Protein AF-A0A8W8I5Q2-F1 (afdb_monomer)

Foldseek 3Di:
DDPDPQVLVVQLLVQLLVQQCVQLVDHSVLSCCLLPNPDHDPVSLVSLLVRLVSSLVSLVVSLVVSCPDPSCVDPVSNVVSVVSSVVRNVSSCVSRPDDPDPPPPDD

Solvent-accessible surface area (backbone atoms only — not comparable to full-atom values): 6280 Å² total; per-residue (Å²): 136,85,76,76,74,55,65,33,56,52,54,43,52,54,50,50,32,49,52,50,17,71,75,59,72,45,56,52,63,63,45,42,35,61,77,73,45,88,77,66,56,69,69,59,52,52,50,46,46,77,40,44,72,61,50,50,50,46,50,53,50,49,52,56,55,45,55,70,34,82,71,20,75,45,75,66,40,41,50,52,49,54,53,51,50,52,53,49,49,51,49,53,47,60,75,52,46,93,75,68,70,80,80,76,82,85,127

Mean predicted aligned error: 8.49 Å

Organism: Magallana gigas (NCBI:txid29159)

Structure (mmCIF, N/CA/C/O backbone):
data_AF-A0A8W8I5Q2-F1
#
_entry.id   AF-A0A8W8I5Q2-F1
#
loop_
_atom_site.group_PDB
_atom_site.id
_atom_site.type_symbol
_atom_site.label_atom_id
_atom_site.label_alt_id
_atom_site.label_comp_id
_atom_site.label_asym_id
_atom_site.label_entity_id
_atom_site.label_seq_id
_atom_site.pdbx_PDB_ins_code
_atom_site.Cartn_x
_atom_site.Cartn_y
_atom_site.Cartn_z
_atom_site.occupancy
_atom_site.B_iso_or_equiv
_atom_site.auth_seq_id
_atom_site.auth_comp_id
_atom_site.auth_asym_id
_atom_site.auth_atom_id
_atom_site.pdbx_PDB_model_num
ATOM 1 N N . ASN A 1 1 ? 28.067 8.026 0.082 1.00 36.16 1 ASN A N 1
ATOM 2 C CA . ASN A 1 1 ? 27.641 6.808 -0.637 1.00 36.16 1 ASN A CA 1
ATOM 3 C C . ASN A 1 1 ? 26.166 6.917 -0.959 1.00 36.16 1 ASN A C 1
ATOM 5 O O . ASN A 1 1 ? 25.347 6.554 -0.129 1.00 36.16 1 ASN A O 1
ATOM 9 N N . GLY A 1 2 ? 25.834 7.513 -2.106 1.00 43.19 2 GLY A N 1
ATOM 10 C CA . GLY A 1 2 ? 24.449 7.615 -2.562 1.00 43.19 2 GLY A CA 1
ATOM 11 C C . GLY A 1 2 ? 24.014 6.270 -3.124 1.00 43.19 2 GLY A C 1
ATOM 12 O O . GLY A 1 2 ? 24.386 5.936 -4.244 1.00 43.19 2 GLY A O 1
ATOM 13 N N . GLN A 1 3 ? 23.291 5.475 -2.337 1.00 51.84 3 GLN A N 1
ATOM 14 C CA . GLN A 1 3 ? 22.527 4.375 -2.912 1.00 51.84 3 GLN A CA 1
ATOM 15 C C . GLN A 1 3 ? 21.402 5.014 -3.722 1.00 51.84 3 GLN A C 1
ATOM 17 O O . GLN A 1 3 ? 20.538 5.682 -3.163 1.00 51.84 3 GLN A O 1
ATOM 22 N N . GLN A 1 4 ? 21.483 4.884 -5.044 1.00 57.50 4 GLN A N 1
ATOM 23 C CA . GLN A 1 4 ? 20.415 5.293 -5.942 1.00 57.50 4 GLN A CA 1
ATOM 24 C C . GLN A 1 4 ? 19.180 4.460 -5.585 1.00 57.50 4 GLN A C 1
ATOM 26 O O . GLN A 1 4 ? 19.237 3.229 -5.608 1.00 57.50 4 GLN A O 1
ATOM 31 N N . GLU A 1 5 ? 18.112 5.135 -5.162 1.00 66.81 5 GLU A N 1
ATOM 32 C CA . GLU A 1 5 ? 16.853 4.487 -4.807 1.00 66.81 5 GLU A CA 1
ATOM 33 C C . GLU A 1 5 ? 16.317 3.746 -6.039 1.00 66.81 5 GLU A C 1
ATOM 35 O O . GLU A 1 5 ? 16.375 4.256 -7.161 1.00 66.81 5 GLU A O 1
ATOM 40 N N . ASP A 1 6 ? 15.874 2.506 -5.841 1.00 81.50 6 ASP A N 1
ATOM 41 C CA . ASP A 1 6 ? 15.353 1.665 -6.914 1.00 81.50 6 ASP A CA 1
ATOM 42 C C . ASP A 1 6 ? 14.110 2.356 -7.518 1.00 81.50 6 ASP A C 1
ATOM 44 O O . ASP A 1 6 ? 13.142 2.601 -6.795 1.00 81.50 6 ASP A O 1
ATOM 48 N N . PRO A 1 7 ? 14.107 2.711 -8.816 1.00 82.81 7 PRO A N 1
ATOM 49 C CA . PRO A 1 7 ? 13.024 3.496 -9.408 1.00 82.81 7 PRO A CA 1
ATOM 50 C C . PRO A 1 7 ? 11.688 2.742 -9.413 1.00 82.81 7 PRO A C 1
ATOM 52 O O . PRO A 1 7 ? 10.627 3.365 -9.378 1.00 82.81 7 PRO A O 1
ATOM 55 N N . CYS A 1 8 ? 11.730 1.406 -9.423 1.00 85.31 8 CYS A N 1
ATOM 56 C CA . CYS A 1 8 ? 10.553 0.556 -9.309 1.00 85.31 8 CYS A CA 1
ATOM 57 C C . CYS A 1 8 ? 9.972 0.623 -7.888 1.00 85.31 8 CYS A C 1
ATOM 59 O O . CYS A 1 8 ? 8.759 0.739 -7.706 1.00 85.31 8 CYS A O 1
ATOM 61 N N . LEU A 1 9 ? 10.851 0.627 -6.880 1.00 84.00 9 LEU A N 1
ATOM 62 C CA . LEU A 1 9 ? 10.469 0.801 -5.482 1.00 84.00 9 LEU A CA 1
ATOM 63 C C . LEU A 1 9 ? 9.863 2.183 -5.228 1.00 84.00 9 LEU A C 1
ATOM 65 O O . LEU A 1 9 ? 8.795 2.258 -4.632 1.00 84.00 9 LEU A O 1
ATOM 69 N N . SER A 1 10 ? 10.517 3.238 -5.715 1.00 85.19 10 SER A N 1
ATOM 70 C CA . SER A 1 10 ? 10.087 4.627 -5.527 1.00 85.19 10 SER A CA 1
ATOM 71 C C . SER A 1 10 ? 8.685 4.860 -6.108 1.00 85.19 10 SER A C 1
ATOM 73 O O . SER A 1 10 ? 7.786 5.349 -5.421 1.00 85.19 10 SER A O 1
ATOM 75 N N . LEU A 1 11 ? 8.445 4.372 -7.335 1.00 86.19 11 LEU A N 1
ATOM 76 C CA . LEU A 1 11 ? 7.129 4.429 -7.980 1.00 86.19 11 LEU A CA 1
ATOM 77 C C . LEU A 1 11 ? 6.051 3.702 -7.161 1.00 86.19 11 LEU A C 1
ATOM 79 O O . LEU A 1 11 ? 4.951 4.228 -6.979 1.00 86.19 11 LEU A O 1
ATOM 83 N N . TYR A 1 12 ? 6.366 2.506 -6.657 1.00 87.56 12 TYR A N 1
ATOM 84 C CA . TYR A 1 12 ? 5.438 1.743 -5.827 1.00 87.56 12 TYR A CA 1
ATOM 85 C C . TYR A 1 12 ? 5.130 2.472 -4.514 1.00 87.56 12 TYR A C 1
ATOM 87 O O . TYR A 1 12 ? 3.964 2.629 -4.159 1.00 87.56 12 TYR A O 1
ATOM 95 N N . THR A 1 13 ? 6.149 2.954 -3.795 1.00 85.25 13 THR A N 1
ATOM 96 C CA . THR A 1 13 ? 5.969 3.617 -2.495 1.00 85.25 13 THR A CA 1
ATOM 97 C C . THR A 1 13 ? 5.196 4.924 -2.603 1.00 85.25 13 THR A C 1
ATOM 99 O O . THR A 1 13 ? 4.333 5.184 -1.762 1.00 85.25 13 THR A O 1
ATOM 102 N N . ASP A 1 14 ? 5.440 5.715 -3.646 1.00 86.56 14 ASP A N 1
ATOM 103 C CA . ASP A 1 14 ? 4.719 6.967 -3.882 1.00 86.56 14 ASP A CA 1
ATOM 104 C C . ASP A 1 14 ? 3.250 6.711 -4.225 1.00 86.56 14 ASP A C 1
ATOM 106 O O . ASP A 1 14 ? 2.348 7.346 -3.668 1.00 86.56 14 ASP A O 1
ATOM 110 N N . GLY A 1 15 ? 2.994 5.731 -5.096 1.00 88.44 15 GLY A N 1
ATOM 111 C CA . GLY A 1 15 ? 1.637 5.324 -5.442 1.00 88.44 15 GLY A CA 1
ATOM 112 C C . GLY A 1 15 ? 0.868 4.776 -4.239 1.00 88.44 15 GLY A C 1
ATOM 113 O O . GLY A 1 15 ? -0.275 5.171 -4.008 1.00 88.44 15 GLY A O 1
ATOM 114 N N . MET A 1 16 ? 1.515 3.950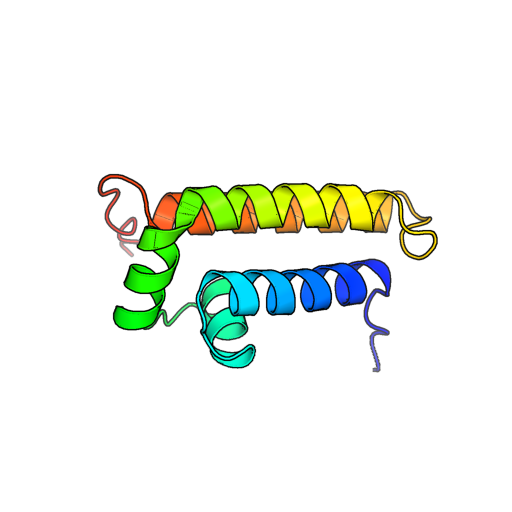 -3.411 1.00 87.56 16 MET A N 1
ATOM 115 C CA . MET A 1 16 ? 0.943 3.431 -2.166 1.00 87.56 16 MET A CA 1
ATOM 116 C C . MET A 1 16 ? 0.589 4.545 -1.184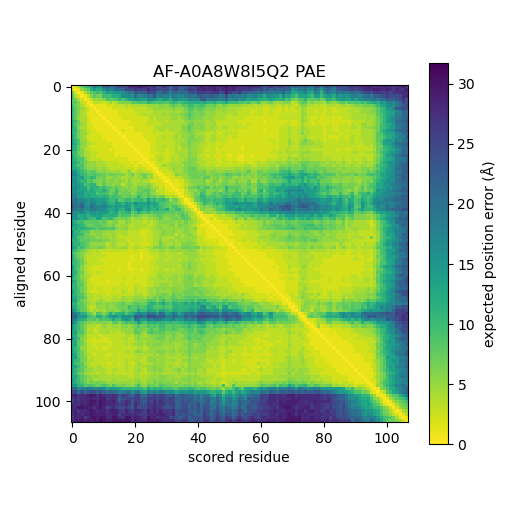 1.00 87.56 16 MET A C 1
ATOM 118 O O . MET A 1 16 ? -0.522 4.566 -0.653 1.00 87.56 16 MET A O 1
ATOM 122 N N . ARG A 1 17 ? 1.506 5.495 -0.972 1.00 86.31 17 ARG A N 1
ATOM 123 C CA . ARG A 1 17 ? 1.295 6.643 -0.086 1.00 86.31 17 ARG A CA 1
ATOM 124 C C . ARG A 1 17 ? 0.076 7.456 -0.522 1.00 86.31 17 ARG A C 1
ATOM 126 O O . ARG A 1 17 ? -0.775 7.781 0.306 1.00 86.31 17 ARG A O 1
ATOM 133 N N . LYS A 1 18 ? -0.027 7.752 -1.820 1.00 88.31 18 LYS A N 1
ATOM 134 C CA . LYS A 1 18 ? -1.165 8.479 -2.389 1.00 88.31 18 LYS A CA 1
ATOM 135 C C . LYS A 1 18 ? -2.468 7.698 -2.225 1.00 88.31 18 LYS A C 1
ATOM 137 O O . LYS A 1 18 ? -3.434 8.227 -1.693 1.00 88.31 18 LYS A O 1
ATOM 142 N N . CYS A 1 19 ? -2.473 6.430 -2.616 1.00 90.44 19 CYS A N 1
ATOM 143 C CA . CYS A 1 19 ? -3.665 5.594 -2.586 1.00 90.44 19 CYS A CA 1
ATOM 144 C C . CYS A 1 19 ? -4.216 5.401 -1.158 1.00 90.44 19 CYS A C 1
ATOM 146 O O . CYS A 1 19 ? -5.421 5.504 -0.927 1.00 90.44 19 CYS A O 1
ATOM 148 N N . PHE A 1 20 ? -3.342 5.215 -0.164 1.00 87.75 20 PHE A N 1
ATOM 149 C CA . PHE A 1 20 ? -3.739 5.159 1.246 1.00 87.75 20 PHE A CA 1
ATOM 150 C C . PHE A 1 20 ? -4.273 6.500 1.752 1.00 87.75 20 PHE A C 1
ATOM 152 O O . PHE A 1 20 ? -5.278 6.524 2.465 1.00 87.75 20 PHE A O 1
ATOM 159 N N . SER A 1 21 ? -3.622 7.606 1.385 1.00 89.25 21 SER A N 1
ATOM 160 C CA . SER A 1 21 ? -4.063 8.957 1.744 1.00 89.25 21 SER A CA 1
ATOM 161 C C . SER A 1 21 ? -5.463 9.238 1.190 1.00 89.25 21 SER A C 1
ATOM 163 O O . SER A 1 21 ? -6.344 9.644 1.945 1.00 89.25 21 SER A O 1
ATOM 165 N N . ASP A 1 22 ? -5.717 8.886 -0.072 1.00 91.12 22 ASP A N 1
ATOM 166 C CA . ASP A 1 22 ? -7.016 9.061 -0.730 1.00 91.12 22 ASP A CA 1
ATOM 167 C C . ASP A 1 22 ? -8.131 8.237 -0.051 1.00 91.12 22 ASP A C 1
ATOM 169 O O . ASP A 1 22 ? -9.259 8.707 0.108 1.00 91.12 22 ASP A O 1
ATOM 173 N N . ILE A 1 23 ? -7.830 7.009 0.389 1.00 90.44 23 ILE A N 1
ATOM 174 C CA . ILE A 1 23 ? -8.814 6.113 1.024 1.00 90.44 23 ILE A CA 1
ATOM 175 C C . ILE A 1 23 ? -9.113 6.509 2.473 1.00 90.44 23 ILE A C 1
ATOM 177 O O . ILE A 1 23 ? -10.261 6.418 2.923 1.00 90.44 23 ILE A O 1
ATOM 181 N N . THR A 1 24 ? -8.081 6.897 3.220 1.00 86.56 24 THR A N 1
ATOM 182 C CA . THR A 1 24 ? -8.176 7.171 4.661 1.00 86.56 24 THR A CA 1
ATOM 183 C C . THR A 1 24 ? -8.471 8.636 4.975 1.00 86.56 24 THR A C 1
ATOM 185 O O . THR A 1 24 ? -8.943 8.932 6.070 1.00 86.56 24 THR A O 1
ATOM 188 N N . GLY A 1 25 ? -8.207 9.549 4.035 1.00 87.69 25 GLY A N 1
ATOM 189 C CA . GLY A 1 25 ? -8.230 10.996 4.258 1.00 87.69 25 GLY A CA 1
ATOM 190 C C . GLY A 1 25 ? -7.066 11.500 5.115 1.00 87.69 25 GLY A C 1
ATOM 191 O O . GLY A 1 25 ? -7.082 12.652 5.545 1.00 87.69 25 GLY A O 1
ATOM 192 N N . LEU A 1 26 ? -6.083 10.643 5.405 1.00 84.56 26 LEU A N 1
ATOM 193 C CA . LEU A 1 26 ? -4.937 10.985 6.235 1.00 84.56 26 LEU A CA 1
ATOM 194 C C . LEU A 1 26 ? -3.837 11.656 5.407 1.00 84.56 26 LEU A C 1
ATOM 196 O O . LEU A 1 26 ? -3.664 11.320 4.231 1.00 84.56 26 LEU A O 1
ATOM 200 N N . PRO A 1 27 ? -3.047 12.557 6.012 1.00 82.88 27 PRO A N 1
ATOM 201 C CA . PRO A 1 27 ? -1.824 13.059 5.414 1.00 82.88 27 PRO A CA 1
ATOM 202 C C . PRO A 1 27 ? -0.905 11.924 4.966 1.00 82.88 27 PRO A C 1
ATOM 204 O O . PRO A 1 27 ? -0.797 10.870 5.591 1.00 82.88 27 PRO A O 1
ATOM 207 N N . SER A 1 28 ? -0.190 12.182 3.880 1.00 76.69 28 SER A N 1
ATOM 208 C CA . SER A 1 28 ? 0.732 11.227 3.272 1.00 76.69 28 SER A CA 1
ATOM 209 C C . SER A 1 28 ? 1.866 10.787 4.223 1.00 76.69 28 SER A C 1
ATOM 211 O O . SER A 1 28 ? 2.390 9.681 4.090 1.00 76.69 28 SER A O 1
ATOM 213 N N . ASP A 1 29 ? 2.222 11.635 5.194 1.00 72.62 29 ASP A N 1
ATOM 214 C CA . ASP A 1 29 ? 3.229 11.345 6.219 1.00 72.62 29 ASP A CA 1
ATOM 215 C C . ASP A 1 29 ? 2.676 10.436 7.326 1.00 72.62 29 ASP A C 1
ATOM 217 O O . ASP A 1 29 ? 3.322 9.452 7.665 1.00 72.62 29 ASP A O 1
ATOM 221 N N . ASP A 1 30 ? 1.434 10.636 7.774 1.00 70.94 30 ASP A N 1
ATOM 222 C CA . ASP A 1 30 ? 0.778 9.733 8.736 1.00 70.94 30 ASP A CA 1
ATOM 223 C C . ASP A 1 30 ? 0.598 8.321 8.151 1.00 70.94 30 ASP A C 1
ATOM 225 O O . ASP A 1 30 ? 0.715 7.308 8.842 1.00 70.94 30 ASP A O 1
ATOM 229 N N . VAL A 1 31 ? 0.330 8.239 6.845 1.00 71.25 31 VAL A N 1
ATOM 230 C CA . VAL A 1 31 ? 0.300 6.972 6.105 1.00 71.25 31 VAL A CA 1
ATOM 231 C C . VAL A 1 31 ? 1.680 6.321 6.092 1.00 71.25 31 VAL A C 1
ATOM 233 O O . VAL A 1 31 ? 1.787 5.116 6.317 1.00 71.25 31 VAL A O 1
ATOM 236 N N . LYS A 1 32 ? 2.739 7.101 5.843 1.00 69.50 32 LYS A N 1
ATOM 237 C CA . LYS A 1 32 ? 4.117 6.606 5.891 1.00 69.50 32 LYS A CA 1
ATOM 238 C C . LYS A 1 32 ? 4.423 6.032 7.273 1.00 69.50 32 LYS A C 1
ATOM 240 O O . LYS A 1 32 ? 4.981 4.943 7.327 1.00 69.50 32 LYS A O 1
ATOM 245 N N . ASP A 1 33 ? 4.002 6.688 8.347 1.00 67.94 33 ASP A N 1
ATOM 246 C CA . ASP A 1 33 ? 4.231 6.209 9.711 1.00 67.94 33 ASP A CA 1
ATOM 247 C C . ASP A 1 33 ? 3.487 4.892 9.979 1.00 67.94 33 ASP A C 1
ATOM 249 O O . ASP A 1 33 ? 4.029 3.968 10.577 1.00 67.94 33 ASP A O 1
ATOM 253 N N . VAL A 1 34 ? 2.285 4.697 9.430 1.00 66.19 34 VAL A N 1
ATOM 254 C CA . VAL A 1 34 ? 1.618 3.389 9.556 1.00 66.19 34 VAL A CA 1
ATOM 255 C C . VAL A 1 34 ? 2.282 2.310 8.706 1.00 66.19 34 VAL A C 1
ATOM 257 O O . VAL A 1 34 ? 2.378 1.161 9.142 1.00 66.19 34 VAL A O 1
ATOM 260 N N . LEU A 1 35 ? 2.751 2.639 7.502 1.00 64.75 35 LEU A N 1
ATOM 261 C CA . LEU A 1 35 ? 3.413 1.677 6.618 1.00 64.75 35 LEU A CA 1
ATOM 262 C C . LEU A 1 35 ? 4.813 1.306 7.136 1.00 64.75 35 LEU A C 1
ATOM 264 O O . LEU A 1 35 ? 5.187 0.135 7.080 1.00 64.75 35 LEU A O 1
ATOM 268 N N . MET A 1 36 ? 5.546 2.268 7.698 1.00 63.50 36 MET A N 1
ATOM 269 C CA . MET A 1 36 ? 6.995 2.191 7.915 1.00 63.50 36 MET A CA 1
ATOM 270 C C . MET A 1 36 ? 7.439 2.340 9.376 1.00 63.50 36 MET A C 1
ATOM 272 O O . MET A 1 36 ? 8.579 1.993 9.664 1.00 63.50 36 MET A O 1
ATOM 276 N N . ASP A 1 37 ? 6.585 2.813 10.287 1.00 63.34 37 ASP A N 1
ATOM 277 C CA . ASP A 1 37 ? 6.927 2.991 11.704 1.00 63.34 37 ASP A CA 1
ATOM 278 C C . ASP A 1 37 ? 6.370 1.849 12.580 1.00 63.34 37 ASP A C 1
ATOM 280 O O . ASP A 1 37 ? 5.402 1.149 12.230 1.00 63.34 37 ASP A O 1
ATOM 284 N N . GLU A 1 38 ? 7.038 1.647 13.715 1.00 54.59 38 GLU A N 1
ATOM 285 C CA . GLU A 1 38 ? 6.669 0.720 14.787 1.00 54.59 38 GLU A CA 1
ATOM 286 C C . GLU A 1 38 ? 5.767 1.407 15.828 1.00 54.59 38 GLU A C 1
ATOM 288 O O . GLU A 1 38 ? 4.987 0.734 16.505 1.00 54.59 38 GLU A O 1
ATOM 293 N N . GLN A 1 39 ? 5.800 2.743 15.932 1.00 53.47 39 GLN A N 1
ATOM 294 C CA . GLN A 1 39 ? 4.880 3.507 16.774 1.00 53.47 39 GLN A CA 1
ATOM 295 C C . GLN A 1 39 ? 3.628 3.914 16.000 1.00 53.47 39 GLN A C 1
ATOM 297 O O . GLN A 1 39 ? 3.570 4.924 15.305 1.00 53.47 39 GLN A O 1
ATOM 302 N N . GLN A 1 40 ? 2.577 3.119 16.159 1.00 66.25 40 GLN A N 1
ATOM 303 C CA . GLN A 1 40 ? 1.315 3.333 15.467 1.00 66.25 40 GLN A CA 1
ATOM 304 C C . GLN A 1 40 ? 0.342 4.141 16.340 1.00 66.25 40 GLN A C 1
ATOM 306 O O . GLN A 1 40 ? -0.036 3.723 17.435 1.00 66.25 40 GLN A O 1
ATOM 311 N N . ASN A 1 41 ? -0.110 5.298 15.848 1.00 69.75 41 ASN A N 1
ATOM 312 C CA . ASN A 1 41 ? -1.154 6.085 16.505 1.00 69.75 41 ASN A CA 1
ATOM 313 C C . ASN A 1 41 ? -2.505 5.343 16.436 1.00 69.75 41 ASN A C 1
ATOM 315 O O . ASN A 1 41 ? -3.023 5.071 15.352 1.00 69.75 41 ASN A O 1
ATOM 319 N N . ALA A 1 42 ? -3.105 5.054 17.596 1.00 68.69 42 ALA A N 1
ATOM 320 C CA . ALA A 1 42 ? -4.364 4.310 17.710 1.00 68.69 42 ALA A CA 1
ATOM 321 C C . ALA A 1 42 ? -5.528 4.928 16.907 1.00 68.69 42 ALA A C 1
ATOM 323 O O . ALA A 1 42 ? -6.379 4.200 16.390 1.00 68.69 42 ALA A O 1
ATOM 324 N N . GLY A 1 43 ? -5.565 6.259 16.768 1.00 70.06 43 GLY A N 1
ATOM 325 C CA . GLY A 1 43 ? -6.559 6.941 15.933 1.00 70.06 43 GLY A CA 1
ATOM 326 C C . GLY A 1 43 ? -6.383 6.620 14.447 1.00 70.06 43 GLY A C 1
ATOM 327 O O . GLY A 1 43 ? -7.352 6.322 13.751 1.00 70.06 43 GLY A O 1
ATOM 328 N N . THR A 1 44 ? -5.136 6.599 13.986 1.00 76.56 44 THR A N 1
ATOM 329 C CA . THR A 1 44 ? -4.754 6.288 12.606 1.00 76.56 44 THR A CA 1
ATOM 330 C C . THR A 1 44 ? -5.054 4.828 12.258 1.00 76.56 44 THR A C 1
ATOM 332 O O . THR A 1 44 ? -5.646 4.557 11.212 1.00 76.56 44 THR A O 1
ATOM 335 N N . ILE A 1 45 ? -4.756 3.895 13.174 1.00 77.00 45 ILE A N 1
ATOM 336 C CA . ILE A 1 45 ? -5.090 2.466 13.027 1.00 77.00 45 ILE A CA 1
ATOM 337 C C . ILE A 1 45 ? -6.601 2.282 12.856 1.00 77.00 45 ILE A C 1
ATOM 339 O O . ILE A 1 45 ? -7.045 1.608 11.930 1.00 77.00 45 ILE A O 1
ATOM 343 N N . LYS A 1 46 ? -7.416 2.920 13.707 1.00 78.88 46 LYS A N 1
ATOM 344 C CA . LYS A 1 46 ? -8.880 2.799 13.636 1.00 78.88 46 LYS A CA 1
ATOM 345 C C . LYS A 1 46 ? -9.435 3.278 12.291 1.00 78.88 46 LYS A C 1
ATOM 347 O O . LYS A 1 46 ? -10.318 2.630 11.728 1.00 78.88 46 LYS A O 1
ATOM 352 N N . THR A 1 47 ? -8.925 4.394 11.774 1.00 81.50 47 THR A N 1
ATOM 353 C CA . THR A 1 47 ? -9.315 4.915 10.456 1.00 81.50 47 THR A CA 1
ATOM 354 C C . THR A 1 47 ? -8.976 3.920 9.350 1.00 81.50 47 THR A C 1
ATOM 356 O O . THR A 1 47 ? -9.835 3.619 8.521 1.00 81.50 47 THR A O 1
ATOM 359 N N . ILE A 1 48 ? -7.773 3.347 9.382 1.00 80.19 48 ILE A N 1
ATOM 360 C CA . ILE A 1 48 ? -7.314 2.327 8.432 1.00 80.19 48 ILE A CA 1
ATOM 361 C C . ILE A 1 48 ? -8.199 1.084 8.476 1.00 80.19 48 ILE A C 1
ATOM 363 O O . ILE A 1 48 ? -8.698 0.656 7.439 1.00 80.19 48 ILE A O 1
ATOM 367 N N . CYS A 1 49 ? -8.501 0.571 9.666 1.00 82.75 49 CYS A N 1
ATOM 368 C CA . CYS A 1 49 ? -9.317 -0.632 9.811 1.00 82.75 49 CYS A CA 1
ATOM 369 C C . CYS A 1 49 ? -10.781 -0.444 9.435 1.00 82.75 49 CYS A C 1
ATOM 371 O O . CYS A 1 49 ? -11.450 -1.401 9.072 1.00 82.75 49 CYS A O 1
ATOM 373 N N . SER A 1 50 ? -11.282 0.792 9.423 1.00 86.50 50 SER A N 1
ATOM 374 C CA . SER A 1 50 ? -12.603 1.081 8.854 1.00 86.50 50 SER A CA 1
ATOM 375 C C . SER A 1 50 ? -12.650 0.999 7.317 1.00 86.50 50 SER A C 1
ATOM 377 O O . SER A 1 50 ? -13.727 1.134 6.728 1.00 86.50 50 SER A O 1
ATOM 379 N N . LYS A 1 51 ? -11.490 0.845 6.663 1.00 87.25 51 LYS A N 1
ATOM 380 C CA . LYS A 1 51 ? -11.292 0.844 5.205 1.00 87.25 51 LYS A CA 1
ATOM 381 C C . LYS A 1 51 ? -10.399 -0.311 4.729 1.00 87.25 51 LYS A C 1
ATOM 383 O O . LYS A 1 51 ? -9.939 -0.262 3.590 1.00 87.25 51 LYS A O 1
ATOM 388 N N . ASP A 1 52 ? -10.165 -1.319 5.563 1.00 83.56 52 ASP A N 1
ATOM 389 C CA . ASP A 1 52 ? -9.251 -2.442 5.321 1.00 83.56 52 ASP A CA 1
ATOM 390 C C . ASP A 1 52 ? -9.424 -3.074 3.930 1.00 83.56 52 ASP A C 1
ATOM 392 O O . ASP A 1 52 ? -8.464 -3.135 3.165 1.00 83.56 52 ASP A O 1
ATOM 396 N N . ALA A 1 53 ? -10.653 -3.409 3.531 1.00 86.12 53 ALA A N 1
ATOM 397 C CA . ALA A 1 53 ? -10.941 -4.002 2.226 1.00 86.12 53 ALA A CA 1
ATOM 398 C C . ALA A 1 53 ? -10.493 -3.110 1.052 1.00 86.12 53 ALA A C 1
ATOM 400 O O . ALA A 1 53 ? -9.909 -3.594 0.085 1.00 86.12 53 ALA A O 1
ATOM 401 N N . LYS A 1 54 ? -10.708 -1.790 1.156 1.00 89.56 54 LYS A N 1
ATOM 402 C CA . LYS A 1 54 ? -10.287 -0.827 0.123 1.00 89.56 54 LYS A CA 1
ATOM 403 C C . LYS A 1 54 ? -8.773 -0.655 0.094 1.00 89.56 54 LYS A C 1
ATOM 405 O O . LYS A 1 54 ? -8.197 -0.436 -0.965 1.00 89.56 54 LYS A O 1
ATOM 410 N N . LEU A 1 55 ? -8.124 -0.735 1.253 1.00 88.06 55 LEU A N 1
ATOM 411 C CA . LEU A 1 55 ? -6.670 -0.654 1.356 1.00 88.06 55 LEU A CA 1
ATOM 412 C C . LEU A 1 55 ? -5.999 -1.911 0.791 1.00 88.06 55 LEU A C 1
ATOM 414 O O . LEU A 1 55 ? -4.983 -1.794 0.112 1.00 88.06 55 LEU A O 1
ATOM 418 N N . ILE A 1 56 ? -6.582 -3.094 0.994 1.00 87.81 56 ILE A N 1
ATOM 419 C CA . ILE A 1 56 ? -6.114 -4.342 0.375 1.00 87.81 56 ILE A CA 1
ATOM 420 C C . ILE A 1 56 ? -6.267 -4.277 -1.151 1.00 87.81 56 ILE A C 1
ATOM 422 O O . ILE A 1 56 ? -5.309 -4.569 -1.866 1.00 87.81 56 ILE A O 1
ATOM 426 N N . GLU A 1 57 ? -7.418 -3.820 -1.653 1.00 91.00 57 GLU A N 1
ATOM 427 C CA . GLU A 1 57 ? -7.659 -3.609 -3.090 1.00 91.00 57 GLU A CA 1
ATOM 428 C C . GLU A 1 57 ? -6.668 -2.600 -3.698 1.00 91.00 57 GLU A C 1
ATOM 430 O O . GLU A 1 57 ? -6.116 -2.811 -4.780 1.00 91.00 57 GLU A O 1
ATOM 435 N N . CYS A 1 58 ? -6.395 -1.516 -2.973 1.00 91.50 58 CYS A N 1
ATOM 436 C CA . CYS A 1 58 ? -5.388 -0.523 -3.325 1.00 91.50 58 CYS A CA 1
ATOM 437 C C . CYS A 1 58 ? -3.990 -1.140 -3.461 1.00 91.50 58 CYS A C 1
ATOM 439 O O . CYS A 1 58 ? -3.328 -0.930 -4.478 1.00 91.50 58 CYS A O 1
ATOM 441 N N . ILE A 1 59 ? -3.560 -1.933 -2.469 1.00 89.69 59 ILE A N 1
ATOM 442 C CA . ILE A 1 59 ? -2.280 -2.652 -2.508 1.00 89.69 59 ILE A CA 1
ATOM 443 C C . ILE A 1 59 ? -2.219 -3.531 -3.764 1.00 89.69 59 ILE A C 1
ATOM 445 O O . ILE A 1 59 ? -1.263 -3.452 -4.528 1.00 89.69 59 ILE A O 1
ATOM 449 N N . GLU A 1 60 ? -3.253 -4.332 -4.019 1.00 90.19 60 GLU A N 1
ATOM 450 C CA . GLU A 1 60 ? -3.309 -5.235 -5.176 1.00 90.19 60 GLU A CA 1
ATOM 451 C C . GLU A 1 60 ? -3.218 -4.509 -6.513 1.00 90.19 60 GLU A C 1
ATOM 453 O O . GLU A 1 60 ? -2.444 -4.909 -7.388 1.00 90.19 60 GLU A O 1
ATOM 458 N N . THR A 1 61 ? -3.980 -3.427 -6.650 1.00 90.94 61 THR A N 1
ATOM 459 C CA . THR A 1 61 ? -4.019 -2.617 -7.867 1.00 90.94 61 THR A CA 1
ATOM 460 C C . THR A 1 61 ? -2.661 -1.973 -8.122 1.00 90.94 61 THR A C 1
ATOM 462 O O . THR A 1 61 ? -2.108 -2.107 -9.213 1.00 90.94 61 THR A O 1
ATOM 465 N N . MET A 1 62 ? -2.061 -1.359 -7.098 1.00 89.94 62 MET A N 1
ATOM 466 C CA . MET A 1 62 ? -0.755 -0.711 -7.215 1.00 89.94 62 MET A CA 1
ATOM 467 C C . MET A 1 62 ? 0.360 -1.700 -7.547 1.00 89.94 62 MET A C 1
ATOM 469 O O . MET A 1 62 ? 1.223 -1.398 -8.374 1.00 89.94 62 MET A O 1
ATOM 473 N N . THR A 1 63 ? 0.347 -2.890 -6.947 1.00 89.69 63 THR A N 1
ATOM 474 C CA . THR A 1 63 ? 1.295 -3.962 -7.267 1.00 89.69 63 THR A CA 1
ATOM 475 C C . THR A 1 63 ? 1.155 -4.398 -8.717 1.00 89.69 63 THR A C 1
ATOM 477 O O . THR A 1 63 ? 2.156 -4.496 -9.430 1.00 89.69 63 THR A O 1
ATOM 480 N N . ALA A 1 64 ? -0.079 -4.620 -9.178 1.00 88.88 64 ALA A N 1
ATOM 481 C CA . ALA A 1 64 ? -0.348 -5.016 -10.551 1.00 88.88 64 ALA A CA 1
ATOM 482 C C . ALA A 1 64 ? 0.097 -3.938 -11.551 1.00 88.88 64 ALA A C 1
ATOM 484 O O . ALA A 1 64 ? 0.772 -4.262 -12.527 1.00 88.88 64 ALA A O 1
ATOM 485 N N . ASP A 1 65 ? -0.222 -2.671 -11.304 1.00 89.25 65 ASP A N 1
ATOM 486 C CA . ASP A 1 65 ? 0.117 -1.570 -12.209 1.00 89.25 65 ASP A CA 1
ATOM 487 C C . ASP A 1 65 ? 1.617 -1.296 -12.237 1.00 89.25 65 ASP A C 1
ATOM 489 O O . ASP A 1 65 ? 2.212 -1.143 -13.306 1.00 89.25 65 ASP A O 1
ATOM 493 N N . THR A 1 66 ? 2.263 -1.327 -11.072 1.00 85.88 66 THR A N 1
ATOM 494 C CA . THR A 1 66 ? 3.700 -1.077 -10.981 1.00 85.88 66 THR A CA 1
ATOM 495 C C . THR A 1 66 ? 4.498 -2.229 -11.595 1.00 85.88 66 THR A C 1
ATOM 497 O O . THR A 1 66 ? 5.458 -1.983 -12.320 1.00 85.88 66 THR A O 1
ATOM 500 N N . SER A 1 67 ? 4.053 -3.483 -11.428 1.00 83.56 67 SER A N 1
ATOM 501 C CA . SER A 1 67 ? 4.679 -4.650 -12.075 1.00 83.56 67 SER A CA 1
ATOM 502 C C . SER A 1 67 ? 4.639 -4.608 -13.609 1.00 83.56 67 SER A C 1
ATOM 504 O O . SER A 1 67 ? 5.480 -5.225 -14.260 1.00 83.56 67 SER A O 1
ATOM 506 N N . LYS A 1 68 ? 3.690 -3.865 -14.194 1.00 84.88 68 LYS A N 1
ATOM 507 C CA . LYS A 1 68 ? 3.573 -3.646 -15.646 1.00 84.88 68 LYS A CA 1
ATOM 508 C C . LYS A 1 68 ? 4.365 -2.431 -16.130 1.00 84.88 68 LYS A C 1
ATOM 510 O O . LYS A 1 68 ? 4.472 -2.217 -17.337 1.00 84.88 68 LYS A O 1
ATOM 515 N N . SER A 1 69 ? 4.873 -1.609 -15.214 1.00 82.94 69 SER A N 1
ATOM 516 C CA . SER A 1 69 ? 5.562 -0.375 -15.561 1.00 82.94 69 SER A CA 1
ATOM 517 C C . SER A 1 69 ? 6.914 -0.660 -16.204 1.00 82.94 69 SER A C 1
ATOM 519 O O . SER A 1 69 ? 7.683 -1.498 -15.731 1.00 82.94 69 SER A O 1
ATOM 521 N N . SER A 1 70 ? 7.254 0.098 -17.247 1.00 79.12 70 SER A N 1
ATOM 522 C CA . SER A 1 70 ? 8.545 -0.015 -17.935 1.00 79.12 70 SER A CA 1
ATOM 523 C C . SER A 1 70 ? 9.740 0.322 -17.036 1.00 79.12 70 SER A C 1
ATOM 525 O O . SER A 1 70 ? 10.861 -0.058 -17.360 1.00 79.12 70 SER A O 1
ATOM 527 N N . VAL A 1 71 ? 9.518 1.006 -15.903 1.00 77.88 71 VAL A N 1
ATOM 528 C CA . VAL A 1 71 ? 10.565 1.265 -14.896 1.00 77.88 71 VAL A CA 1
ATOM 529 C C . VAL A 1 71 ? 10.879 0.049 -14.017 1.00 77.88 71 VAL A C 1
ATOM 531 O O . VAL A 1 71 ? 11.939 0.003 -13.405 1.00 77.88 71 VAL A O 1
ATOM 534 N N . CYS A 1 72 ? 10.000 -0.956 -13.990 1.00 77.56 72 CYS A N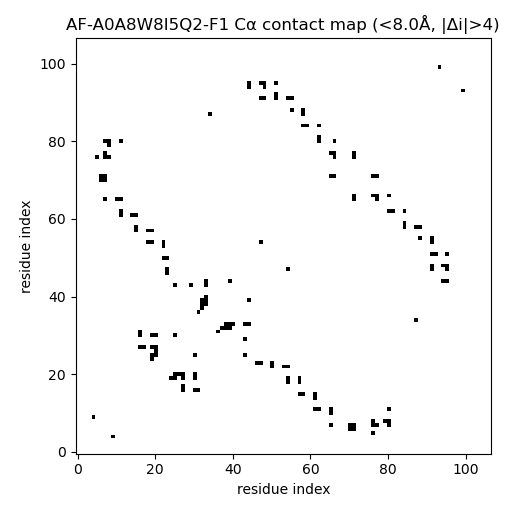 1
ATOM 535 C CA . CYS A 1 72 ? 10.171 -2.212 -13.256 1.00 77.56 72 CYS A CA 1
ATOM 536 C C . CYS A 1 72 ? 10.696 -3.344 -14.149 1.00 77.56 72 CYS A C 1
ATOM 538 O O . CYS A 1 72 ? 10.443 -4.517 -13.886 1.00 77.56 72 CYS A O 1
ATOM 540 N N . GLY A 1 73 ? 11.426 -2.992 -15.215 1.00 61.12 73 GLY A N 1
ATOM 541 C CA . GLY A 1 73 ? 11.867 -3.906 -16.275 1.00 61.12 73 GLY A CA 1
ATOM 542 C C . GLY A 1 73 ? 12.836 -5.020 -15.854 1.00 61.12 73 GLY A C 1
ATOM 543 O O . GLY A 1 73 ? 13.148 -5.882 -16.672 1.00 61.12 73 GLY A O 1
ATOM 544 N N . GLU A 1 74 ? 13.294 -5.049 -14.601 1.00 72.88 74 GLU A N 1
ATOM 545 C CA . GLU A 1 74 ? 14.082 -6.152 -14.046 1.00 72.88 74 GLU A CA 1
ATOM 546 C C . GLU A 1 74 ? 13.204 -7.056 -13.168 1.00 72.88 74 GLU A C 1
ATOM 548 O O . GLU A 1 74 ? 12.470 -6.569 -12.305 1.00 72.88 74 GLU A O 1
ATOM 553 N N . GLN A 1 75 ? 13.346 -8.385 -13.296 1.00 65.19 75 GLN A N 1
ATOM 554 C CA . GLN A 1 75 ? 12.689 -9.358 -12.398 1.00 65.19 75 GLN A CA 1
ATOM 555 C C . GLN A 1 75 ? 12.924 -9.033 -10.910 1.00 65.19 75 GLN A C 1
ATOM 557 O O . GLN A 1 75 ? 12.066 -9.298 -10.070 1.00 65.19 75 GLN A O 1
ATOM 562 N N . ASN A 1 76 ? 14.061 -8.408 -10.592 1.00 75.56 76 ASN A N 1
ATOM 563 C CA . ASN A 1 76 ? 14.415 -7.966 -9.249 1.00 75.56 76 ASN A CA 1
ATOM 564 C C . ASN A 1 76 ? 13.467 -6.876 -8.705 1.00 75.56 76 ASN A C 1
ATOM 566 O O . ASN A 1 76 ? 13.092 -6.922 -7.537 1.00 75.56 76 ASN A O 1
ATOM 570 N N . GLY A 1 77 ? 13.032 -5.927 -9.541 1.00 75.88 77 GLY A N 1
ATOM 571 C CA . GLY A 1 77 ? 12.098 -4.869 -9.141 1.00 75.88 77 GLY A CA 1
ATOM 572 C C . GLY A 1 77 ? 10.709 -5.426 -8.824 1.00 75.88 77 GLY A C 1
ATOM 573 O O . GLY A 1 77 ? 10.156 -5.169 -7.756 1.00 75.88 77 GLY A O 1
ATOM 574 N N . VAL A 1 78 ? 10.189 -6.288 -9.703 1.00 81.50 78 VAL A N 1
ATOM 575 C CA . VAL A 1 78 ? 8.893 -6.962 -9.503 1.00 81.50 78 VAL A CA 1
ATOM 576 C C . VAL A 1 78 ? 8.905 -7.835 -8.242 1.00 81.50 78 VAL A C 1
ATOM 578 O O . VAL A 1 78 ? 7.953 -7.812 -7.462 1.00 81.50 78 VAL A O 1
ATOM 581 N N . MET A 1 79 ? 9.999 -8.565 -7.996 1.00 83.62 79 MET A N 1
ATOM 582 C CA . MET A 1 79 ? 10.149 -9.397 -6.800 1.00 83.62 79 MET A CA 1
ATOM 583 C C . MET A 1 79 ? 10.178 -8.567 -5.509 1.00 83.62 79 MET A C 1
ATOM 585 O O . MET A 1 79 ? 9.510 -8.930 -4.539 1.00 83.62 79 MET A O 1
ATOM 589 N N . LYS A 1 80 ? 10.888 -7.430 -5.491 1.00 83.31 80 LYS A N 1
ATOM 590 C CA . LYS A 1 80 ? 10.893 -6.507 -4.342 1.00 83.31 80 LYS A CA 1
ATOM 591 C C . LYS A 1 80 ? 9.501 -5.958 -4.049 1.00 83.31 80 LYS A C 1
ATOM 593 O O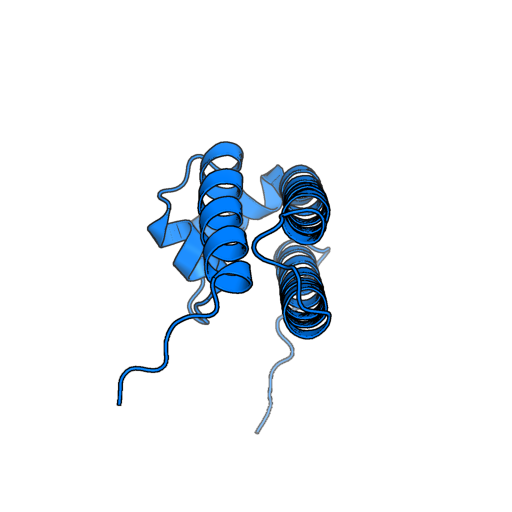 . LYS A 1 80 ? 9.081 -5.959 -2.892 1.00 83.31 80 LYS A O 1
ATOM 598 N N . ILE A 1 81 ? 8.762 -5.544 -5.080 1.00 85.88 81 ILE A N 1
ATOM 599 C CA . ILE A 1 81 ? 7.383 -5.074 -4.912 1.00 85.88 81 ILE A CA 1
ATOM 600 C C . ILE A 1 81 ? 6.514 -6.178 -4.323 1.00 85.88 81 ILE A C 1
ATOM 602 O O . ILE A 1 81 ? 5.785 -5.917 -3.371 1.00 85.88 81 ILE A O 1
ATOM 606 N N . ALA A 1 82 ? 6.602 -7.409 -4.832 1.00 84.81 82 ALA A N 1
ATOM 607 C CA . ALA A 1 82 ? 5.819 -8.529 -4.314 1.00 84.81 82 ALA A CA 1
ATOM 608 C C . ALA A 1 82 ? 6.092 -8.795 -2.820 1.00 84.81 82 ALA A C 1
ATOM 610 O O . ALA A 1 82 ? 5.154 -9.043 -2.057 1.00 84.81 82 ALA A O 1
ATOM 611 N N . MET A 1 83 ? 7.350 -8.681 -2.376 1.00 84.12 83 MET A N 1
ATOM 612 C CA . MET A 1 83 ? 7.703 -8.795 -0.955 1.00 84.12 83 MET A CA 1
ATOM 613 C C . MET A 1 83 ? 7.068 -7.682 -0.118 1.00 84.12 83 MET A C 1
ATOM 615 O O . MET A 1 83 ? 6.426 -7.969 0.890 1.00 84.12 83 MET A O 1
ATOM 619 N N . ILE A 1 84 ? 7.179 -6.423 -0.551 1.00 83.81 84 ILE A N 1
ATOM 620 C CA . ILE A 1 84 ? 6.603 -5.283 0.181 1.00 83.81 84 ILE A CA 1
ATOM 621 C C . ILE A 1 84 ? 5.080 -5.383 0.215 1.00 83.81 84 ILE A C 1
ATOM 623 O O . ILE A 1 84 ? 4.477 -5.216 1.267 1.00 83.81 84 ILE A O 1
ATOM 627 N N . THR A 1 85 ? 4.461 -5.715 -0.917 1.00 85.56 85 THR A N 1
ATOM 628 C CA . THR A 1 85 ? 3.020 -5.978 -1.049 1.00 85.56 85 THR A CA 1
ATOM 629 C C . THR A 1 85 ? 2.552 -6.977 0.002 1.00 85.56 85 THR A C 1
ATOM 631 O O . THR A 1 85 ? 1.593 -6.717 0.724 1.00 85.56 85 THR A O 1
ATOM 634 N N . THR A 1 86 ? 3.249 -8.111 0.106 1.00 86.31 86 THR A N 1
ATOM 635 C CA . THR A 1 86 ? 2.910 -9.181 1.049 1.00 86.31 86 THR A CA 1
ATOM 636 C C . THR A 1 86 ? 3.016 -8.692 2.492 1.00 86.31 86 THR A C 1
ATOM 638 O O . THR A 1 86 ? 2.078 -8.872 3.266 1.00 86.31 86 THR A O 1
ATOM 641 N N . SER A 1 87 ? 4.110 -8.005 2.838 1.00 83.69 87 SER A N 1
ATOM 642 C CA . SER A 1 87 ? 4.305 -7.426 4.173 1.00 83.69 87 SER A CA 1
ATOM 643 C C . SER A 1 87 ? 3.243 -6.383 4.524 1.00 83.69 87 SER A C 1
ATOM 645 O O . SER A 1 87 ? 2.760 -6.355 5.653 1.00 83.69 87 SER A O 1
ATOM 647 N N . LEU A 1 88 ? 2.844 -5.541 3.567 1.00 81.75 88 LEU A N 1
ATOM 648 C CA . LEU A 1 88 ? 1.828 -4.511 3.778 1.00 81.75 88 LEU A CA 1
ATOM 649 C C . LEU A 1 88 ? 0.439 -5.106 3.989 1.00 81.75 88 LEU A C 1
ATOM 651 O O . LEU A 1 88 ? -0.238 -4.701 4.931 1.00 81.75 88 LEU A O 1
ATOM 655 N N . LYS A 1 89 ? 0.033 -6.086 3.171 1.00 83.69 89 LYS A N 1
ATOM 656 C CA . LYS A 1 89 ? -1.238 -6.797 3.380 1.00 83.69 89 LYS A CA 1
ATOM 657 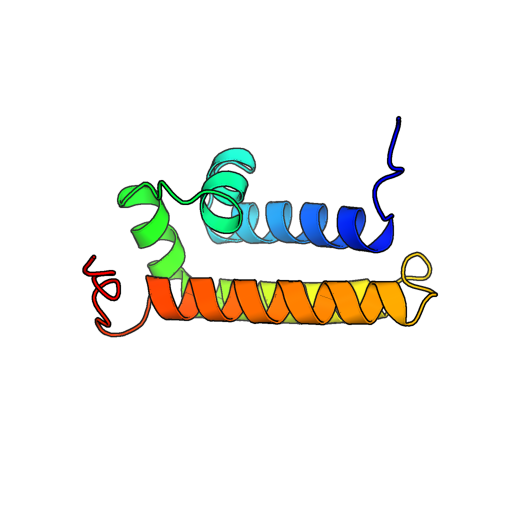C C . LYS A 1 89 ? -1.269 -7.457 4.750 1.00 83.69 89 LYS A C 1
ATOM 659 O O . LYS A 1 89 ? -2.192 -7.213 5.514 1.00 83.69 89 LYS A O 1
ATOM 664 N N . TYR A 1 90 ? -0.202 -8.177 5.099 1.00 83.12 90 TYR A N 1
ATOM 665 C CA . TYR A 1 90 ? -0.076 -8.797 6.413 1.00 83.12 90 TYR A CA 1
ATOM 666 C C . TYR A 1 90 ? -0.170 -7.773 7.554 1.00 83.12 90 TYR A C 1
ATOM 668 O O . TYR A 1 90 ? -0.810 -8.043 8.569 1.00 83.12 90 TYR A O 1
ATOM 676 N N . LYS A 1 91 ? 0.423 -6.580 7.397 1.00 79.94 91 LYS A N 1
ATOM 677 C CA . LYS A 1 91 ? 0.331 -5.498 8.389 1.00 79.94 91 LYS A CA 1
ATOM 678 C C . LYS A 1 91 ? -1.103 -4.977 8.515 1.00 79.94 91 LYS A C 1
ATOM 680 O O . LYS A 1 91 ? -1.574 -4.834 9.636 1.00 79.94 91 LYS A O 1
ATOM 685 N N . VAL A 1 92 ? -1.808 -4.738 7.406 1.00 79.44 92 VAL A N 1
ATOM 686 C CA . VAL A 1 92 ? -3.224 -4.321 7.421 1.00 79.44 92 VAL A CA 1
ATOM 687 C C . VAL A 1 92 ? -4.100 -5.394 8.075 1.00 79.44 92 VAL A C 1
ATOM 689 O O . VAL A 1 92 ? -4.861 -5.075 8.983 1.00 79.44 92 VAL A O 1
ATOM 692 N N . ASP A 1 93 ? -3.927 -6.662 7.703 1.00 79.94 93 ASP A N 1
ATOM 693 C CA . ASP A 1 93 ? -4.664 -7.786 8.292 1.00 79.94 93 ASP A CA 1
ATOM 694 C C . ASP A 1 93 ? -4.382 -7.932 9.793 1.00 79.94 93 ASP A C 1
ATOM 696 O O . ASP A 1 93 ? -5.298 -8.132 10.586 1.00 79.94 93 ASP A O 1
ATOM 700 N N . THR A 1 94 ? -3.124 -7.782 10.216 1.00 78.06 94 THR A N 1
ATOM 701 C CA . THR 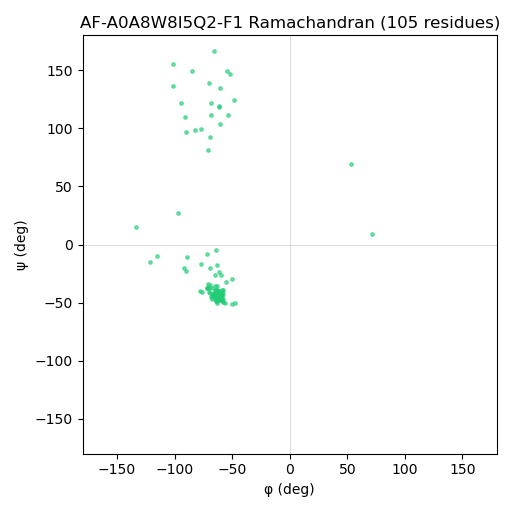A 1 94 ? -2.740 -7.853 11.637 1.00 78.06 94 THR A CA 1
ATOM 702 C C . THR A 1 94 ? -3.307 -6.677 12.432 1.00 78.06 94 THR A C 1
ATOM 704 O O . THR A 1 94 ? -3.726 -6.853 13.573 1.00 78.06 94 THR A O 1
ATOM 707 N N . LEU A 1 95 ? -3.342 -5.481 11.838 1.00 77.38 95 LEU A N 1
ATOM 708 C CA . LEU A 1 95 ? -3.898 -4.286 12.472 1.00 77.38 95 LEU A CA 1
ATOM 709 C C . LEU A 1 95 ? -5.421 -4.356 12.624 1.00 77.38 95 LEU A C 1
ATOM 711 O O . LEU A 1 95 ? -5.957 -3.830 13.598 1.00 77.38 95 LEU A O 1
ATOM 715 N N . CYS A 1 96 ? -6.105 -4.969 11.656 1.00 78.94 96 CYS A N 1
ATOM 716 C CA . CYS A 1 96 ? -7.554 -4.847 11.488 1.00 78.94 96 CYS A CA 1
ATOM 717 C C . CYS A 1 96 ? -8.335 -6.146 11.697 1.00 78.94 96 CYS A C 1
ATOM 719 O O . CYS A 1 96 ? -9.562 -6.115 11.790 1.00 78.94 96 CYS A O 1
ATOM 721 N N . GLY A 1 97 ? -7.643 -7.278 11.807 1.00 67.31 97 GLY A N 1
ATOM 722 C CA . GLY A 1 97 ? -8.241 -8.580 12.054 1.00 67.31 97 GLY A CA 1
ATOM 723 C C . GLY A 1 97 ? -8.917 -8.695 13.429 1.00 67.31 97 GLY A C 1
ATOM 724 O O . GLY A 1 97 ? -8.713 -7.865 14.321 1.00 67.31 97 GLY A O 1
ATOM 725 N N . PRO A 1 98 ? -9.727 -9.750 13.637 1.00 56.78 98 PRO A N 1
ATOM 726 C CA . PRO A 1 98 ? -10.413 -10.006 14.896 1.00 56.78 98 PRO A CA 1
ATOM 727 C C . PRO A 1 98 ? -9.409 -10.445 15.973 1.00 56.78 98 PRO A C 1
ATOM 729 O O . PRO A 1 98 ? -9.244 -11.628 16.234 1.00 56.78 98 PRO A O 1
ATOM 732 N N . GLY A 1 99 ? -8.723 -9.484 16.592 1.00 48.12 99 GLY A N 1
ATOM 733 C CA . GLY A 1 99 ? -7.970 -9.672 17.829 1.00 48.12 99 GLY A CA 1
ATOM 734 C C . GLY A 1 99 ? -6.953 -10.813 17.812 1.00 48.12 99 GLY A C 1
ATOM 735 O O . GLY A 1 99 ? -7.092 -11.765 18.574 1.00 48.12 99 GLY A O 1
ATOM 736 N N . THR A 1 100 ? -5.867 -10.679 17.056 1.00 50.31 100 THR A N 1
ATOM 737 C CA . THR A 1 100 ? -4.593 -11.200 17.565 1.00 50.31 100 THR A CA 1
ATOM 738 C C . THR A 1 100 ? -3.923 -10.066 18.328 1.00 50.31 100 THR A C 1
ATOM 740 O O . THR A 1 100 ? -3.527 -9.084 17.699 1.00 50.31 100 THR A O 1
ATOM 743 N N . PRO A 1 101 ? -3.826 -10.134 19.671 1.00 44.25 101 PRO A N 1
ATOM 744 C CA . PRO A 1 101 ? -2.988 -9.196 20.400 1.00 44.25 101 PRO A CA 1
ATOM 745 C C . PRO A 1 101 ? -1.568 -9.258 19.819 1.00 44.25 101 PRO A C 1
ATOM 747 O O . PRO A 1 101 ? -1.169 -10.325 19.335 1.00 44.25 101 PRO A O 1
ATOM 750 N N . PRO A 1 102 ? -0.807 -8.146 19.849 1.00 47.25 102 PRO A N 1
ATOM 751 C CA . PRO A 1 102 ? 0.598 -8.174 19.469 1.00 47.25 102 PRO A CA 1
ATOM 752 C C . PRO A 1 102 ? 1.238 -9.352 20.196 1.00 47.25 102 PRO A C 1
ATOM 754 O O . PRO A 1 102 ? 1.085 -9.469 21.417 1.00 47.25 102 PRO A O 1
ATOM 757 N N . GLN A 1 103 ? 1.867 -10.268 19.450 1.00 41.81 103 GLN A N 1
ATOM 758 C CA . GLN A 1 103 ? 2.630 -11.335 20.076 1.00 41.81 103 GLN A CA 1
ATOM 759 C C . GLN A 1 103 ? 3.611 -10.651 21.013 1.00 41.81 103 GLN A C 1
ATOM 761 O O . GLN A 1 103 ? 4.488 -9.902 20.586 1.00 41.81 103 GLN A O 1
ATOM 766 N N . THR A 1 104 ? 3.376 -10.836 22.307 1.00 39.28 104 THR A N 1
ATOM 767 C CA . THR A 1 104 ? 4.263 -10.370 23.352 1.00 39.28 104 THR A CA 1
ATOM 768 C C . THR A 1 104 ? 5.574 -11.083 23.086 1.00 39.28 104 THR A C 1
ATOM 770 O O . THR A 1 104 ? 5.68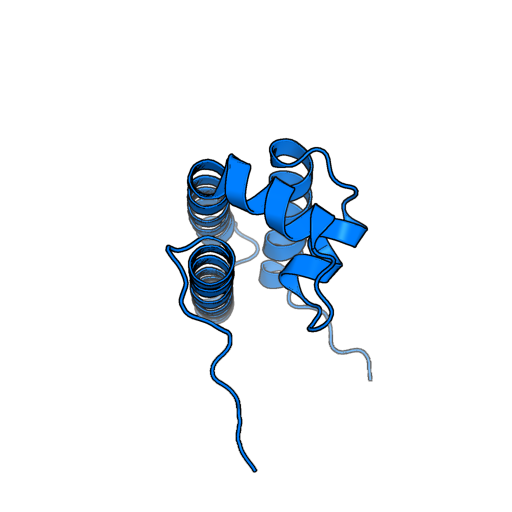4 -12.288 23.306 1.00 39.28 104 THR A O 1
ATOM 773 N N . VAL A 1 105 ? 6.553 -10.372 22.533 1.00 39.53 105 VAL A N 1
ATOM 774 C CA . VAL A 1 105 ? 7.927 -10.856 22.537 1.00 39.53 105 VAL A CA 1
ATOM 775 C C . VAL A 1 105 ? 8.359 -10.785 23.996 1.00 39.53 105 VAL A C 1
ATOM 777 O O . VAL A 1 105 ? 8.736 -9.736 24.506 1.00 39.53 105 VAL A O 1
ATOM 780 N N . SER A 1 106 ? 8.183 -11.892 24.714 1.00 42.06 106 SER A N 1
ATOM 781 C CA . SER A 1 106 ? 8.853 -12.118 25.985 1.00 42.06 106 SER A CA 1
ATOM 782 C C . SER A 1 106 ? 10.255 -12.644 25.692 1.00 42.06 106 SER A C 1
ATOM 784 O O . SER A 1 106 ? 10.417 -13.833 25.422 1.00 42.06 106 SER A O 1
ATOM 786 N N . HIS A 1 107 ? 11.244 -11.749 25.726 1.00 37.72 107 HIS A N 1
ATOM 787 C CA . HIS A 1 107 ? 12.410 -11.863 26.610 1.00 37.72 107 HIS A CA 1
ATOM 788 C C . HIS A 1 107 ? 13.209 -10.561 26.642 1.00 37.72 107 HIS A C 1
ATOM 790 O O . HIS A 1 107 ? 13.552 -10.055 25.553 1.00 37.72 107 HIS A O 1
#

pLDDT: mean 75.97, std 14.56,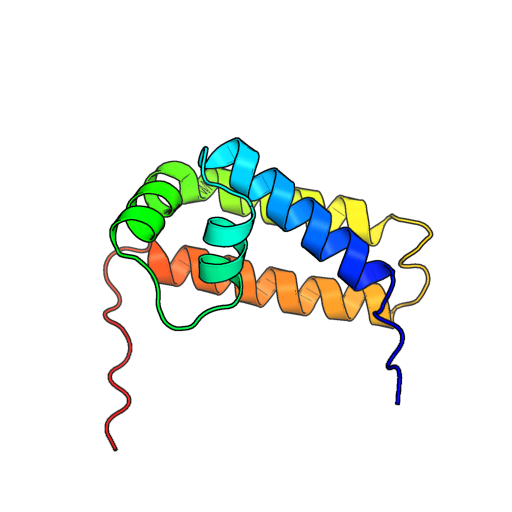 range [36.16, 91.5]

Radius of gyration: 14.7 Å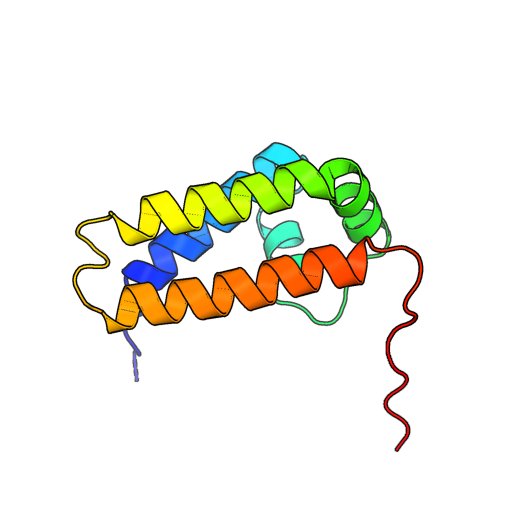; Cα contacts (8 Å, |Δi|>4): 88; chains: 1; bounding box: 40×25×44 Å

Nearest PDB structures (foldseek):
  7eeb-assembly1_M  TM=3.769E-01  e=1.930E+00  Mus musculus
  5hjf-assembly1_D  TM=3.437E-01  e=1.659E+00  Nostoc punctiforme
  7ah6-assembly1_A  TM=4.560E-01  e=6.166E+00  Homo sapiens
  7stw-assembly1_A  TM=3.663E-01  e=7.936E+00  Pyrococcus furiosus

Sequence (107 aa):
NGQQEDPCLSLYTDGMRKCFSDITGLPSDDVKDVLMDEQQNAGTIKTICSKDAKLIECIETMTADTSKSSVCGEQNGVMKIAMITTSLKYKVDTLCGPGTPPQTVSH

Secondary structure (DSSP, 8-state):
---PPPHHHHHHHHHHHHHHHHHH---HHHHHHHHH-SS--HHHHHHHHTTHHHHHHHHHHHHHHHHTSGGG-SHHHHHHHHHHHHHHHHHHHHHHSS---------